Protein AF-A0A955GJU0-F1 (afdb_monomer)

pLDDT: mean 88.84, std 8.17, range [59.62, 96.94]

Foldseek 3Di:
DDDFDDPDPPDDPVNSVVVSVVSCVVVCVVVVCVVVVDDDDPDDPVNVVVVVVVVVVVCVVPVDD

Secondary structure (DSSP, 8-state):
----PPPTTT--HHHHHHHHHHHHHHHTHHHHHHHHSS--PPPPHHHHHHHHHHHHHHHHHH---

Nearest PDB structures (foldseek):
  5u4i-assembly1_u  TM=7.984E-01  e=5.745E-02  Escherichia coli K-12
  6osq-assembly1_z  TM=7.299E-01  e=1.268E-01  Escherichia coli
  6nf8-assembly1_U  TM=5.583E-01  e=7.669E-01  Bos taurus

Solvent-accessible surface area (backbone atoms only — not comparable to full-atom values): 4185 Å² total; per-residue (Å²): 135,92,83,79,80,86,58,83,96,73,62,51,73,65,60,51,50,53,52,44,52,50,52,50,60,72,65,39,54,65,60,53,52,62,65,62,72,53,93,73,81,82,79,49,75,66,58,51,50,52,54,51,51,54,51,51,53,50,32,69,75,64,72,57,129

Mean predicted aligned error: 6.87 Å

Radius of gyration: 18.46 Å; Cα contacts (8 Å, |Δi|>4): 17; chains: 1; bounding box: 35×20×49 Å

Sequence (65 aa):
MIQVTRKDGKESADAMLRRFTRKVQQSGVLAAAKNQQFHTKPLSKVERRKSAIARKNYKAKTGKR

Structure (mmCIF, N/CA/C/O backbone):
data_AF-A0A955GJU0-F1
#
_entry.id   AF-A0A955GJU0-F1
#
loop_
_atom_site.group_PDB
_atom_site.id
_atom_site.type_symbol
_atom_site.label_atom_id
_atom_site.label_alt_id
_atom_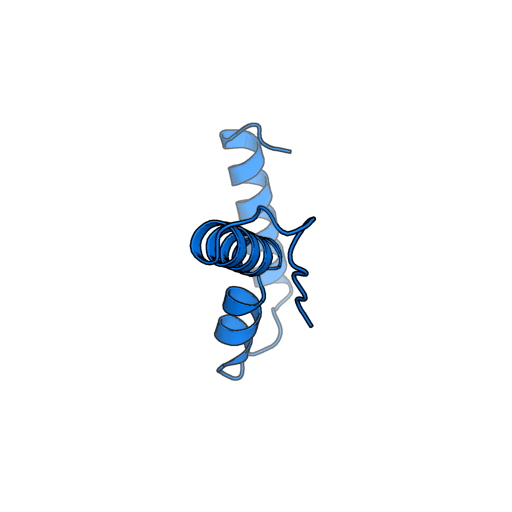site.label_comp_id
_atom_site.label_asym_id
_atom_site.label_entity_id
_atom_site.label_seq_id
_atom_site.pdbx_PDB_ins_code
_atom_site.Cartn_x
_atom_site.Cartn_y
_atom_site.Cartn_z
_atom_site.occupancy
_atom_site.B_iso_or_equiv
_atom_site.auth_seq_id
_atom_site.auth_comp_id
_atom_site.auth_asym_id
_atom_site.auth_atom_id
_atom_site.pdbx_PDB_model_num
ATOM 1 N N . MET A 1 1 ? 8.154 -11.509 -4.944 1.00 72.94 1 MET A N 1
ATOM 2 C CA . MET A 1 1 ? 9.220 -10.825 -5.709 1.00 72.94 1 MET A CA 1
ATOM 3 C C . MET A 1 1 ? 8.582 -10.130 -6.903 1.00 72.94 1 MET A C 1
ATOM 5 O O . MET A 1 1 ? 7.789 -10.760 -7.590 1.00 72.94 1 MET A O 1
ATOM 9 N N . ILE A 1 2 ? 8.825 -8.832 -7.099 1.00 83.56 2 ILE A N 1
ATOM 10 C CA . ILE A 1 2 ? 8.236 -8.070 -8.214 1.00 83.56 2 ILE A CA 1
ATOM 11 C C . ILE A 1 2 ? 9.215 -8.131 -9.376 1.00 83.56 2 ILE A C 1
ATOM 13 O O . ILE A 1 2 ? 10.332 -7.642 -9.247 1.00 83.56 2 ILE A O 1
ATOM 17 N N . GLN A 1 3 ? 8.791 -8.718 -10.491 1.00 84.56 3 GLN A N 1
ATOM 18 C CA . GLN A 1 3 ? 9.592 -8.787 -11.708 1.00 84.56 3 GLN A CA 1
ATOM 19 C C . GLN A 1 3 ? 8.933 -7.993 -12.833 1.00 84.56 3 GLN A C 1
ATOM 21 O O . GLN A 1 3 ? 7.711 -8.026 -13.007 1.00 84.56 3 GLN A O 1
ATOM 26 N N . VAL A 1 4 ? 9.752 -7.275 -13.596 1.00 84.00 4 VAL A N 1
ATOM 27 C CA . VAL A 1 4 ? 9.343 -6.564 -14.805 1.00 84.00 4 VAL A CA 1
ATOM 28 C C . VAL A 1 4 ? 10.346 -6.905 -15.893 1.00 84.00 4 VAL A C 1
ATOM 30 O O . VAL A 1 4 ? 11.524 -6.587 -15.773 1.00 84.00 4 VAL A O 1
ATOM 33 N N . THR A 1 5 ? 9.875 -7.566 -16.945 1.00 83.56 5 THR A N 1
ATOM 34 C CA . THR A 1 5 ? 10.665 -7.840 -18.144 1.00 83.56 5 THR A CA 1
ATOM 35 C C . THR A 1 5 ? 10.514 -6.694 -19.144 1.00 83.56 5 THR A C 1
ATOM 37 O O . THR A 1 5 ? 9.460 -6.036 -19.212 1.00 83.56 5 THR A O 1
ATOM 40 N N . ARG A 1 6 ? 11.591 -6.440 -19.899 1.00 78.69 6 ARG A N 1
ATOM 41 C CA . ARG A 1 6 ? 11.569 -5.530 -21.050 1.00 78.69 6 ARG A CA 1
ATOM 42 C C . ARG A 1 6 ? 10.653 -6.098 -22.115 1.00 78.69 6 ARG A C 1
ATOM 44 O O . ARG A 1 6 ? 10.726 -7.291 -22.405 1.00 78.69 6 ARG A O 1
ATOM 51 N N . LYS A 1 7 ? 9.813 -5.246 -22.692 1.00 75.62 7 LYS A N 1
ATOM 52 C CA . LYS A 1 7 ? 8.969 -5.636 -23.816 1.00 75.62 7 LYS A CA 1
ATOM 53 C C . LYS A 1 7 ? 9.675 -5.316 -25.137 1.00 75.62 7 LYS A C 1
ATOM 55 O O . LYS A 1 7 ? 10.073 -4.175 -25.359 1.00 75.62 7 LYS A O 1
ATOM 60 N N . ASP A 1 8 ? 9.842 -6.341 -25.972 1.00 67.06 8 ASP A N 1
ATOM 61 C CA . ASP A 1 8 ? 10.131 -6.294 -27.412 1.00 67.06 8 ASP A CA 1
ATOM 62 C C . ASP A 1 8 ? 11.059 -5.164 -27.883 1.00 67.06 8 ASP A C 1
ATOM 64 O O . ASP A 1 8 ? 10.632 -4.328 -28.671 1.00 67.06 8 ASP A O 1
ATOM 68 N N . GLY A 1 9 ? 12.308 -5.119 -27.394 1.00 65.94 9 GLY A N 1
ATOM 69 C CA . GLY A 1 9 ? 13.454 -4.363 -27.952 1.00 65.94 9 GLY A CA 1
ATOM 70 C C . GLY A 1 9 ? 13.333 -2.836 -28.138 1.00 65.94 9 GLY A C 1
ATOM 71 O O . GLY A 1 9 ? 14.338 -2.174 -28.370 1.00 65.94 9 GLY A O 1
ATOM 72 N N . LYS A 1 10 ? 12.129 -2.272 -28.028 1.00 73.81 10 LYS A N 1
ATOM 73 C CA . LYS A 1 10 ? 11.742 -0.890 -28.344 1.00 73.81 10 LYS A CA 1
ATOM 74 C C . LYS A 1 10 ? 11.352 -0.103 -27.094 1.00 73.81 10 LYS A C 1
ATOM 76 O O . LYS A 1 10 ? 11.078 1.090 -27.174 1.00 73.81 10 LYS A O 1
ATOM 81 N N . GLU A 1 11 ? 11.291 -0.759 -25.936 1.00 78.75 11 GLU A N 1
ATOM 82 C CA . GLU A 1 11 ? 11.055 -0.087 -24.661 1.00 78.75 11 GLU A CA 1
ATOM 83 C C . GLU A 1 11 ? 12.329 0.646 -24.214 1.00 78.75 11 GLU A C 1
ATOM 85 O O . GLU A 1 11 ? 13.390 0.039 -24.055 1.00 78.75 11 GLU A O 1
ATOM 90 N N . SER A 1 12 ? 12.223 1.958 -23.987 1.00 85.19 12 SER A N 1
ATOM 91 C CA . SER A 1 12 ? 13.304 2.731 -23.373 1.00 85.19 12 SER A CA 1
ATOM 92 C C . SER A 1 12 ? 13.512 2.309 -21.914 1.00 85.19 12 SER A C 1
ATOM 94 O O . SER A 1 12 ? 12.586 1.865 -21.228 1.00 85.19 12 SER A O 1
ATOM 96 N N . ALA A 1 13 ? 14.732 2.481 -21.401 1.00 84.38 13 ALA A N 1
ATOM 97 C CA . ALA A 1 13 ? 15.044 2.144 -20.011 1.00 84.38 13 ALA A CA 1
ATOM 98 C C . ALA A 1 13 ? 14.150 2.901 -19.003 1.00 84.38 13 ALA A C 1
ATOM 100 O O . ALA A 1 13 ? 13.737 2.322 -17.998 1.00 84.38 13 ALA A O 1
ATOM 101 N N . ASP A 1 14 ? 13.790 4.154 -19.302 1.00 88.50 14 ASP A N 1
ATOM 102 C CA . ASP A 1 14 ? 12.911 4.968 -18.452 1.00 88.50 14 ASP A CA 1
ATOM 103 C C . ASP A 1 14 ? 11.472 4.424 -18.40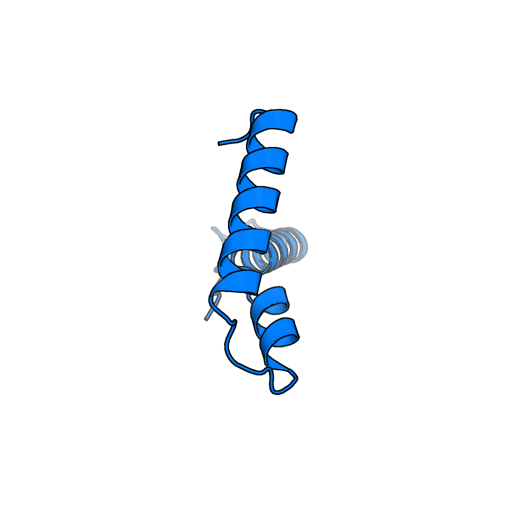5 1.00 88.50 14 ASP A C 1
ATOM 105 O O . ASP A 1 14 ? 10.872 4.307 -17.334 1.00 88.50 14 ASP A O 1
ATOM 109 N N . ALA A 1 15 ? 10.919 4.000 -19.548 1.00 89.00 15 ALA A N 1
ATOM 110 C CA . ALA A 1 15 ? 9.583 3.406 -19.596 1.00 89.00 15 ALA A CA 1
ATOM 111 C C . ALA A 1 15 ? 9.498 2.120 -18.751 1.00 89.00 15 ALA A C 1
ATOM 113 O O . ALA A 1 15 ? 8.527 1.916 -18.008 1.00 89.00 15 ALA A O 1
ATOM 114 N N . MET A 1 16 ? 10.557 1.306 -18.787 1.00 87.81 16 MET A N 1
ATOM 115 C CA . MET A 1 16 ? 10.676 0.107 -17.960 1.00 87.81 16 MET A CA 1
ATOM 116 C C . MET A 1 16 ? 10.703 0.450 -16.461 1.0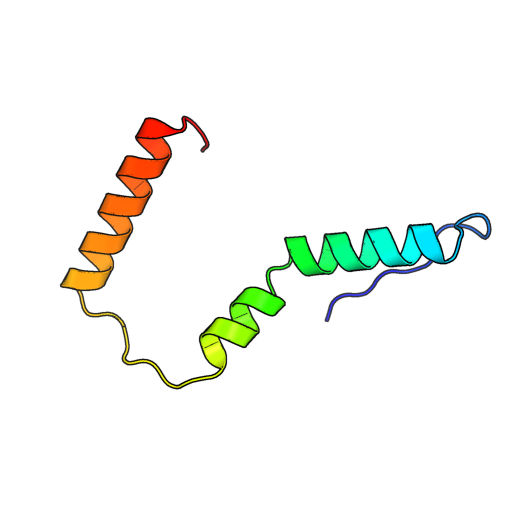0 87.81 16 MET A C 1
ATOM 118 O O . MET A 1 16 ? 9.973 -0.169 -15.679 1.00 87.81 16 MET A O 1
ATOM 122 N N . LEU A 1 17 ? 11.483 1.459 -16.052 1.00 90.25 17 LEU A N 1
ATOM 123 C CA . LEU A 1 17 ? 11.543 1.920 -14.659 1.00 90.25 17 LEU A CA 1
ATOM 124 C C . LEU A 1 17 ? 10.185 2.424 -14.164 1.00 90.25 17 LEU A C 1
ATOM 126 O O . LEU A 1 17 ? 9.754 2.061 -13.071 1.00 90.25 17 LEU A O 1
ATOM 130 N N . ARG A 1 18 ? 9.446 3.183 -14.980 1.00 91.62 18 ARG A N 1
ATOM 131 C CA . ARG A 1 18 ? 8.094 3.650 -14.620 1.00 91.62 18 ARG A CA 1
ATOM 132 C C . ARG A 1 18 ? 7.126 2.490 -14.391 1.00 91.62 18 ARG A C 1
ATOM 134 O O . ARG A 1 18 ? 6.343 2.515 -13.438 1.00 91.62 18 ARG A O 1
ATOM 141 N N . ARG A 1 19 ? 7.179 1.446 -15.229 1.00 91.25 19 ARG A N 1
ATOM 142 C CA . ARG A 1 19 ? 6.374 0.225 -15.038 1.00 91.25 19 ARG A CA 1
ATOM 143 C C . ARG A 1 19 ? 6.749 -0.505 -13.758 1.00 91.25 19 ARG A C 1
ATOM 145 O O . ARG A 1 19 ? 5.848 -0.935 -13.036 1.00 91.25 19 ARG A O 1
ATOM 152 N N . PHE A 1 20 ? 8.043 -0.625 -13.477 1.00 91.81 20 PHE A N 1
ATOM 153 C CA . PHE A 1 20 ? 8.532 -1.202 -12.231 1.00 91.81 20 PHE A CA 1
ATOM 154 C C . PHE A 1 20 ? 8.019 -0.424 -11.019 1.00 91.81 20 PHE A C 1
ATOM 156 O O . PHE A 1 20 ? 7.355 -1.011 -10.167 1.00 91.81 20 PHE A O 1
ATOM 163 N N . THR A 1 21 ? 8.187 0.897 -10.996 1.00 93.12 21 THR A N 1
ATOM 164 C CA . THR A 1 21 ? 7.694 1.756 -9.912 1.00 93.12 21 THR A CA 1
ATOM 165 C C . THR A 1 21 ? 6.184 1.624 -9.727 1.00 93.12 21 THR A C 1
ATOM 167 O O . THR A 1 21 ? 5.716 1.446 -8.602 1.00 93.12 21 THR A O 1
ATOM 170 N N . ARG A 1 22 ? 5.401 1.596 -10.815 1.00 93.31 22 ARG A N 1
ATOM 171 C CA . ARG A 1 22 ? 3.950 1.364 -10.733 1.00 93.31 22 ARG A CA 1
ATOM 172 C C . ARG A 1 22 ? 3.619 -0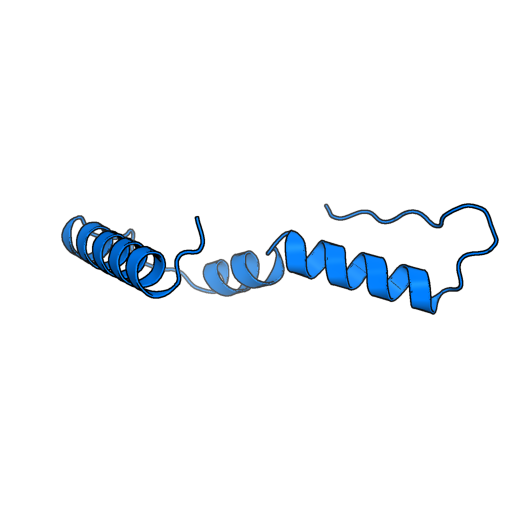.007 -10.143 1.00 93.31 22 ARG A C 1
ATOM 174 O O . ARG A 1 22 ? 2.712 -0.108 -9.323 1.00 93.31 22 ARG A O 1
ATOM 181 N N . LYS A 1 23 ? 4.340 -1.065 -10.531 1.00 93.25 23 LYS A N 1
ATOM 182 C CA . LYS A 1 23 ? 4.152 -2.418 -9.978 1.00 93.25 23 LYS A CA 1
ATOM 183 C C . LYS A 1 23 ? 4.5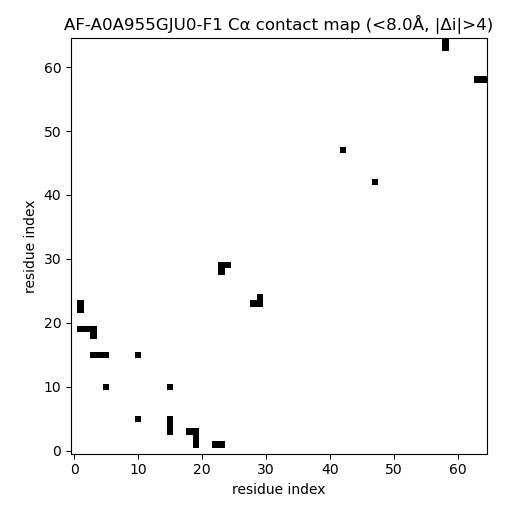32 -2.495 -8.496 1.00 93.25 23 LYS A C 1
ATOM 185 O O . LYS A 1 23 ? 3.847 -3.182 -7.746 1.00 93.25 23 LYS A O 1
ATOM 190 N N . VAL A 1 24 ? 5.561 -1.764 -8.066 1.00 93.31 24 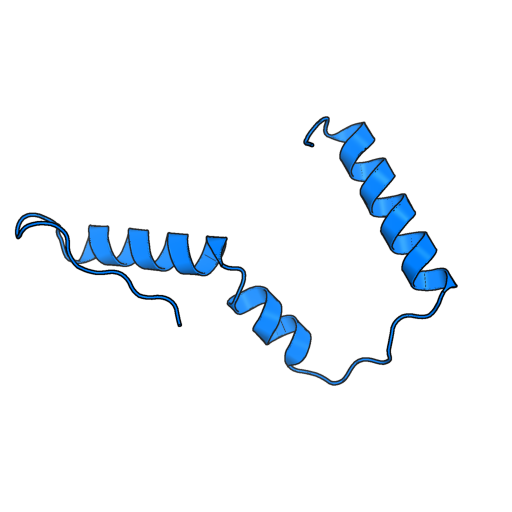VAL A N 1
ATOM 191 C CA . VAL A 1 24 ? 5.954 -1.625 -6.652 1.00 93.31 24 VAL A CA 1
ATOM 192 C C . VAL A 1 24 ? 4.902 -0.880 -5.837 1.00 93.31 24 VAL A C 1
ATOM 194 O O . VAL A 1 24 ? 4.571 -1.297 -4.731 1.00 93.31 24 VAL A O 1
ATOM 197 N N . GLN A 1 25 ? 4.326 0.186 -6.386 1.00 92.12 25 GLN A N 1
ATOM 198 C CA . GLN A 1 25 ? 3.252 0.917 -5.717 1.00 92.12 25 GLN A CA 1
ATOM 199 C C . GLN A 1 25 ? 1.972 0.079 -5.620 1.00 92.12 25 GLN A C 1
ATOM 201 O O . GLN A 1 25 ? 1.370 -0.001 -4.553 1.00 92.12 25 GLN A O 1
ATOM 206 N N . GLN A 1 26 ? 1.583 -0.597 -6.706 1.00 92.06 26 GLN A N 1
ATOM 207 C CA . GLN A 1 26 ? 0.393 -1.455 -6.738 1.00 92.06 26 GLN A CA 1
ATOM 208 C C . GLN A 1 26 ? 0.503 -2.667 -5.812 1.00 92.06 26 GLN A C 1
ATOM 210 O O . GLN A 1 26 ? -0.499 -3.082 -5.239 1.00 92.06 26 GLN A O 1
ATOM 215 N N . SER A 1 27 ? 1.699 -3.243 -5.661 1.00 93.00 27 SER A N 1
ATOM 216 C CA . SER A 1 27 ? 1.905 -4.380 -4.760 1.00 93.00 27 SER A CA 1
ATOM 217 C C . SER A 1 27 ? 1.819 -3.995 -3.283 1.00 93.00 27 SER A C 1
ATOM 219 O O . SER A 1 27 ? 1.661 -4.872 -2.438 1.00 93.00 27 SER A O 1
ATOM 221 N N . GLY A 1 28 ? 1.959 -2.706 -2.950 1.00 93.06 28 GLY A N 1
ATOM 222 C CA . GLY A 1 28 ? 1.934 -2.222 -1.571 1.00 93.06 28 GLY A CA 1
ATOM 223 C C . GLY A 1 28 ? 3.105 -2.709 -0.711 1.00 93.06 28 GLY A C 1
ATOM 224 O O . GLY A 1 28 ? 3.080 -2.513 0.503 1.00 93.06 28 GLY A O 1
ATOM 225 N N . VAL A 1 29 ? 4.141 -3.316 -1.307 1.00 93.50 29 VAL A N 1
ATOM 226 C CA . VAL A 1 29 ? 5.253 -3.944 -0.570 1.00 93.50 29 VAL A CA 1
ATOM 227 C C . VAL A 1 29 ? 5.984 -2.958 0.346 1.00 93.50 29 VAL A C 1
ATOM 229 O O . VAL A 1 29 ? 6.352 -3.313 1.460 1.00 93.50 29 VAL A O 1
ATOM 232 N N . LEU A 1 30 ? 6.120 -1.697 -0.078 1.00 91.56 30 LEU A N 1
ATOM 233 C CA . LEU A 1 30 ? 6.744 -0.644 0.729 1.00 91.56 30 LEU A CA 1
ATOM 234 C C . LEU A 1 30 ? 5.913 -0.309 1.972 1.00 91.56 30 LEU A C 1
ATOM 236 O O . LEU A 1 30 ? 6.463 -0.120 3.054 1.00 91.56 30 LEU A O 1
ATOM 240 N N . ALA A 1 31 ? 4.584 -0.268 1.834 1.00 92.56 31 ALA A N 1
ATOM 241 C CA . ALA A 1 31 ? 3.688 -0.023 2.959 1.00 92.56 31 ALA A CA 1
ATOM 242 C C . ALA A 1 31 ? 3.701 -1.205 3.938 1.00 92.56 31 ALA A C 1
ATOM 244 O O . ALA A 1 31 ? 3.749 -0.996 5.147 1.00 92.56 31 ALA A O 1
ATOM 245 N N . ALA A 1 32 ? 3.715 -2.439 3.425 1.00 91.88 32 ALA A N 1
ATOM 246 C CA . ALA A 1 32 ? 3.829 -3.639 4.248 1.00 91.88 32 ALA A CA 1
ATOM 247 C C . ALA A 1 32 ? 5.148 -3.663 5.036 1.00 91.88 32 ALA A C 1
ATOM 249 O O . ALA A 1 32 ? 5.119 -3.826 6.254 1.00 91.88 32 ALA A O 1
ATOM 250 N N . ALA A 1 33 ? 6.277 -3.413 4.366 1.00 93.88 33 ALA A N 1
ATOM 251 C CA . ALA A 1 33 ? 7.591 -3.361 5.000 1.00 93.88 33 ALA A CA 1
ATOM 252 C C . ALA A 1 33 ? 7.658 -2.277 6.087 1.00 93.88 33 ALA A C 1
ATOM 254 O O . ALA A 1 33 ? 8.106 -2.546 7.197 1.00 93.88 33 ALA A O 1
ATOM 255 N N . LYS A 1 34 ? 7.134 -1.074 5.811 1.00 93.62 34 LYS A N 1
ATOM 256 C CA . LYS A 1 34 ? 7.084 0.020 6.793 1.00 93.62 34 LYS A CA 1
ATOM 257 C C . LYS A 1 34 ? 6.227 -0.329 8.013 1.00 93.62 34 LYS A C 1
ATOM 259 O O . LYS A 1 34 ? 6.610 -0.023 9.136 1.00 93.62 34 LYS A O 1
ATOM 264 N N . ASN A 1 35 ? 5.091 -0.995 7.812 1.00 91.44 35 ASN A N 1
ATOM 265 C CA . ASN A 1 35 ? 4.222 -1.423 8.912 1.00 91.44 35 ASN A CA 1
ATOM 266 C C . ASN A 1 35 ? 4.858 -2.524 9.774 1.00 91.44 35 ASN A C 1
ATOM 268 O O . ASN A 1 35 ? 4.555 -2.618 10.958 1.00 91.44 35 ASN A O 1
ATOM 272 N N . GLN A 1 36 ? 5.716 -3.356 9.183 1.00 93.25 36 GLN A N 1
ATOM 273 C CA . GLN A 1 36 ? 6.418 -4.445 9.865 1.00 93.25 36 GLN A CA 1
ATOM 274 C C . GLN A 1 36 ? 7.770 -4.022 10.451 1.00 93.25 36 GLN A C 1
ATOM 276 O O . GLN A 1 36 ? 8.413 -4.825 11.120 1.00 93.25 36 GLN A O 1
ATOM 281 N N . GLN A 1 37 ? 8.199 -2.775 10.227 1.00 94.62 37 GLN A N 1
ATOM 282 C CA . GLN A 1 37 ? 9.490 -2.268 10.693 1.00 94.62 37 GLN A CA 1
ATOM 283 C C . GLN A 1 37 ? 9.633 -2.338 12.222 1.00 94.62 37 GLN A C 1
ATOM 285 O O . GLN A 1 37 ? 10.741 -2.503 12.726 1.00 94.62 37 GLN A O 1
ATOM 290 N N . PHE A 1 38 ? 8.523 -2.234 12.958 1.00 95.38 38 PHE A N 1
ATOM 291 C CA . PHE A 1 38 ? 8.503 -2.281 14.417 1.00 95.38 38 PHE A CA 1
ATOM 292 C C . PHE A 1 38 ? 7.460 -3.274 14.931 1.00 95.38 38 PHE A C 1
ATOM 294 O O . PHE A 1 38 ? 6.422 -3.497 14.303 1.00 95.38 38 PHE A O 1
ATOM 301 N N . HIS A 1 39 ? 7.717 -3.845 16.109 1.00 94.25 39 HIS A N 1
ATOM 302 C CA . HIS A 1 39 ? 6.757 -4.723 16.769 1.00 94.25 39 HIS A CA 1
ATOM 303 C C . HIS A 1 39 ? 5.505 -3.942 17.187 1.00 94.25 39 HIS A C 1
ATOM 305 O O . HIS A 1 39 ? 5.587 -2.880 17.803 1.00 94.25 39 HIS A O 1
ATOM 311 N N . THR A 1 40 ? 4.335 -4.503 16.891 1.00 91.62 40 THR A N 1
ATOM 312 C CA . THR A 1 40 ? 3.041 -3.958 17.299 1.00 91.62 40 THR A CA 1
ATOM 313 C C . THR A 1 40 ? 2.227 -5.036 18.001 1.00 91.62 40 THR A C 1
ATOM 315 O O . THR A 1 40 ? 2.262 -6.209 17.624 1.00 91.62 40 THR A O 1
ATOM 318 N N . LYS A 1 41 ? 1.489 -4.642 19.046 1.00 92.44 41 LYS A N 1
ATOM 319 C CA . LYS A 1 41 ? 0.579 -5.554 19.748 1.00 92.44 41 LYS A CA 1
ATOM 320 C C . LYS A 1 41 ? -0.547 -5.992 18.798 1.00 92.44 41 LYS A C 1
ATOM 322 O O . LYS A 1 41 ? -0.986 -5.188 17.970 1.00 92.44 41 LYS A O 1
ATOM 327 N N . PRO A 1 42 ? -1.053 -7.233 18.914 1.00 89.94 42 PRO A N 1
ATOM 328 C CA . PRO A 1 42 ? -2.193 -7.669 18.119 1.00 89.94 42 PRO A CA 1
ATOM 329 C C . PRO A 1 42 ? -3.419 -6.795 18.413 1.00 89.94 42 PRO A C 1
ATOM 331 O O . PRO A 1 42 ? -3.665 -6.422 19.560 1.00 89.94 42 PRO A O 1
ATOM 334 N N . LEU A 1 43 ? -4.207 -6.488 17.376 1.00 90.06 43 LEU A N 1
ATOM 335 C CA . LEU A 1 43 ? -5.381 -5.626 17.527 1.00 90.06 43 LEU A CA 1
ATOM 336 C C . LEU A 1 43 ? -6.409 -6.241 18.481 1.00 90.06 43 LEU A C 1
ATOM 338 O O . LEU A 1 43 ? -6.894 -7.358 18.254 1.00 90.06 43 LEU A O 1
ATOM 342 N N . SER A 1 44 ? -6.836 -5.448 19.463 1.00 94.62 44 SER A N 1
ATOM 343 C CA . SER A 1 44 ? -7.951 -5.798 20.339 1.00 94.62 44 SER A CA 1
ATOM 344 C C . SER A 1 44 ? -9.285 -5.835 19.575 1.00 94.62 44 SER A C 1
ATOM 346 O O . SER A 1 44 ? -9.455 -5.248 18.498 1.00 94.62 44 SER A O 1
ATOM 348 N N . LYS A 1 45 ? -10.296 -6.496 20.156 1.00 95.56 45 LYS A N 1
ATOM 349 C CA . LYS A 1 45 ? -11.658 -6.565 19.587 1.00 95.56 45 LYS A CA 1
ATOM 350 C C . LYS A 1 45 ? -12.264 -5.170 19.366 1.00 95.56 45 LYS A C 1
ATOM 352 O O . LYS A 1 45 ? -12.952 -4.947 18.369 1.00 95.56 45 LYS A O 1
ATOM 357 N N . VAL A 1 46 ? -11.992 -4.232 20.276 1.00 95.44 46 VAL A N 1
ATOM 358 C CA . VAL A 1 46 ? -12.513 -2.857 20.223 1.00 95.44 46 VAL A CA 1
ATOM 359 C C . VAL A 1 46 ? -11.852 -2.063 19.096 1.00 95.44 46 VAL A C 1
ATOM 361 O O . VAL A 1 46 ? -12.554 -1.441 18.299 1.00 95.44 46 VAL A O 1
ATOM 364 N N . GLU A 1 47 ? -10.527 -2.119 18.967 1.00 94.00 47 GLU A N 1
ATOM 365 C CA . GLU A 1 47 ? -9.789 -1.421 17.900 1.00 94.00 47 GLU A CA 1
ATOM 366 C C . GLU A 1 47 ? -10.143 -1.964 16.514 1.00 94.00 47 GLU A C 1
ATOM 368 O O . GLU A 1 47 ? -10.360 -1.204 15.563 1.00 94.00 47 GLU A O 1
ATOM 373 N N . ARG A 1 48 ? -10.308 -3.286 16.406 1.00 93.81 48 ARG A N 1
ATOM 374 C CA . ARG A 1 48 ? -10.797 -3.925 15.182 1.00 93.81 48 ARG A CA 1
ATOM 375 C C . ARG A 1 48 ? -12.183 -3.402 14.798 1.00 93.81 48 ARG A C 1
ATOM 377 O O . ARG A 1 48 ? -12.401 -3.054 13.640 1.00 93.81 48 ARG A O 1
ATOM 384 N N . ARG A 1 49 ? -13.104 -3.275 15.762 1.00 95.62 49 ARG A N 1
ATOM 385 C CA . ARG A 1 49 ? -14.443 -2.707 15.523 1.00 95.62 49 ARG A CA 1
ATOM 386 C C . ARG A 1 49 ? -14.365 -1.241 15.081 1.00 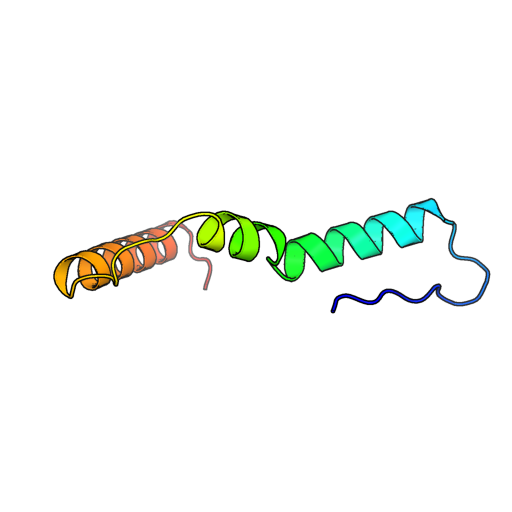95.62 49 ARG A C 1
ATOM 388 O O . ARG A 1 49 ? -15.003 -0.882 14.094 1.00 95.62 49 ARG A O 1
ATOM 395 N N . LYS A 1 50 ? -13.568 -0.407 15.758 1.00 96.94 50 LYS A N 1
ATOM 396 C CA . LYS A 1 50 ? -13.403 1.019 15.413 1.00 96.94 50 LYS A CA 1
ATOM 397 C C . LYS A 1 50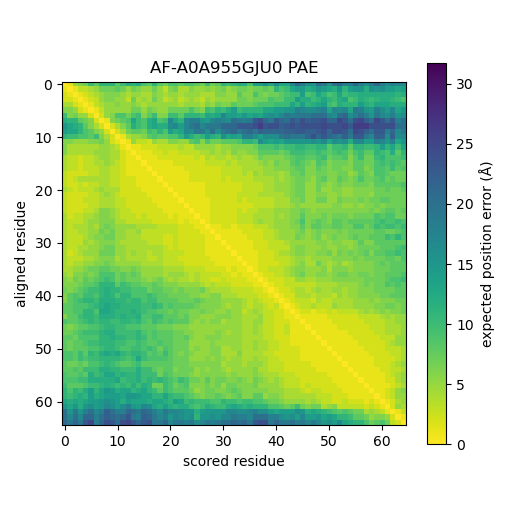 ? -12.860 1.204 13.992 1.00 96.94 50 LYS A C 1
ATOM 399 O O . LYS A 1 50 ? -13.425 1.975 13.219 1.00 96.94 50 LYS A O 1
ATOM 404 N N . SER A 1 51 ? -11.823 0.451 13.618 1.00 93.94 51 SER A N 1
ATOM 405 C CA . SER A 1 51 ? -11.246 0.525 12.268 1.00 93.94 51 SER A CA 1
ATOM 406 C C . SER A 1 51 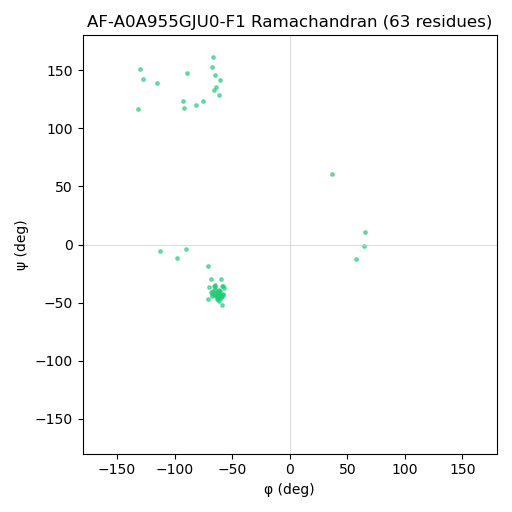? -12.222 0.062 11.179 1.00 93.94 51 SER A C 1
ATOM 408 O O . SER A 1 51 ? -12.270 0.669 10.109 1.00 93.94 51 SER A O 1
ATOM 410 N N . ALA A 1 52 ? -13.049 -0.956 11.447 1.00 94.62 52 ALA A N 1
ATOM 411 C CA . ALA A 1 52 ? -14.090 -1.406 10.521 1.00 94.62 52 ALA A CA 1
ATOM 412 C C . ALA A 1 52 ? -15.177 -0.338 10.301 1.00 94.62 52 ALA A C 1
ATOM 414 O O . ALA A 1 52 ? -15.556 -0.078 9.157 1.00 94.62 52 ALA A O 1
ATOM 415 N N . ILE A 1 53 ? -15.634 0.324 11.371 1.00 96.12 53 ILE A N 1
ATOM 416 C CA . ILE A 1 53 ? -16.616 1.419 11.289 1.00 96.12 53 ILE A CA 1
ATOM 417 C C . ILE A 1 53 ? -16.046 2.590 10.484 1.00 96.12 53 ILE A C 1
ATOM 419 O O . ILE A 1 53 ? -16.697 3.068 9.557 1.00 96.12 53 ILE A O 1
ATOM 423 N N . ALA A 1 54 ? -14.809 3.009 10.770 1.00 94.94 54 ALA A N 1
ATOM 424 C CA . ALA A 1 54 ? -14.146 4.080 10.026 1.00 94.94 54 ALA A CA 1
ATOM 425 C C . ALA A 1 54 ? -14.051 3.758 8.524 1.00 94.94 54 ALA A C 1
ATOM 427 O O . ALA A 1 54 ? -14.366 4.602 7.684 1.00 94.94 54 ALA A O 1
ATOM 428 N N . ARG A 1 55 ? -13.701 2.510 8.182 1.00 92.38 55 ARG A N 1
ATOM 429 C CA . ARG A 1 55 ? -13.625 2.040 6.791 1.00 92.38 55 ARG A CA 1
ATOM 430 C C . ARG A 1 55 ? -14.993 2.073 6.104 1.00 92.38 55 ARG A C 1
ATOM 432 O O . ARG A 1 55 ? -15.084 2.532 4.968 1.00 92.38 55 ARG A O 1
ATOM 439 N N . LYS A 1 56 ? -16.057 1.642 6.793 1.00 94.56 56 LYS A N 1
ATOM 440 C CA . LYS A 1 56 ? -17.440 1.700 6.289 1.00 94.56 56 LYS A CA 1
ATOM 441 C C . LYS A 1 56 ? -17.882 3.144 6.037 1.00 94.56 56 LYS A C 1
ATOM 443 O O . LYS A 1 56 ? -18.405 3.438 4.967 1.00 94.56 56 LYS A O 1
ATOM 448 N N . ASN A 1 57 ? -17.613 4.042 6.983 1.00 94.81 57 ASN A N 1
ATOM 449 C CA . ASN A 1 57 ? -17.964 5.457 6.869 1.00 94.81 57 ASN A CA 1
ATOM 450 C C . ASN A 1 57 ? -17.227 6.127 5.704 1.00 94.81 57 ASN A C 1
ATOM 452 O O . ASN A 1 57 ? -17.824 6.897 4.959 1.00 94.81 57 ASN A O 1
ATOM 456 N N . TYR A 1 58 ? -15.945 5.811 5.510 1.00 92.75 58 TYR A N 1
ATOM 457 C CA . TYR A 1 58 ? -15.173 6.337 4.386 1.00 92.75 58 TYR A CA 1
ATOM 458 C C . TYR A 1 58 ? -15.703 5.843 3.033 1.00 92.75 58 TYR A C 1
ATOM 460 O O . TYR A 1 58 ? -15.863 6.642 2.110 1.00 92.75 58 TYR A O 1
ATOM 468 N N . LYS A 1 59 ? -16.039 4.550 2.921 1.00 91.06 59 LYS A N 1
ATOM 469 C CA . LYS A 1 59 ? -16.675 3.993 1.715 1.00 91.06 59 LYS A CA 1
ATOM 470 C C . LYS A 1 59 ? -18.026 4.645 1.417 1.00 91.06 59 LYS A C 1
ATOM 472 O O . LYS A 1 59 ? -18.269 5.025 0.278 1.00 91.06 59 LYS A O 1
ATOM 477 N N . ALA A 1 60 ? -18.867 4.836 2.435 1.00 92.31 60 ALA A N 1
ATOM 478 C CA . ALA A 1 60 ? -20.157 5.509 2.282 1.00 92.31 60 ALA A CA 1
ATOM 479 C C . ALA A 1 60 ? -20.002 6.958 1.787 1.00 92.31 60 ALA A C 1
ATOM 481 O O . ALA A 1 60 ? -20.748 7.386 0.916 1.00 92.31 60 ALA A O 1
ATOM 482 N N . LYS A 1 61 ? -18.999 7.690 2.291 1.00 93.00 61 LYS A N 1
ATOM 483 C CA . LYS A 1 61 ? -18.709 9.069 1.863 1.00 93.00 61 LYS A CA 1
ATOM 484 C C . LYS A 1 61 ? -18.148 9.167 0.444 1.00 93.00 61 LYS A C 1
ATOM 486 O O . LYS A 1 61 ? -18.417 10.141 -0.244 1.00 93.00 61 LYS A O 1
ATOM 491 N N . THR A 1 62 ? -17.317 8.212 0.030 1.00 89.75 62 THR A N 1
ATOM 492 C CA . THR A 1 62 ? -16.566 8.305 -1.235 1.00 89.75 62 THR A CA 1
ATOM 493 C C . THR A 1 62 ? -17.206 7.548 -2.394 1.00 89.75 62 THR A C 1
ATOM 495 O O . THR A 1 62 ? -16.748 7.700 -3.523 1.00 89.75 62 THR A O 1
ATOM 498 N N . GLY A 1 63 ? -18.216 6.706 -2.144 1.00 79.19 63 GLY A N 1
ATOM 499 C CA . GLY A 1 63 ? -18.887 5.891 -3.167 1.00 79.19 63 GLY A CA 1
ATOM 500 C C . GLY A 1 63 ? -17.993 4.834 -3.835 1.00 79.19 63 GLY A C 1
ATOM 501 O O . GLY A 1 63 ? -18.455 4.078 -4.686 1.00 79.19 63 GLY A O 1
ATOM 502 N N . LYS A 1 64 ? -16.710 4.754 -3.458 1.00 68.25 64 LYS A N 1
ATOM 503 C CA . LYS A 1 64 ? -15.741 3.802 -4.005 1.00 68.25 64 LYS A CA 1
ATOM 504 C C . LYS A 1 64 ? -15.921 2.448 -3.312 1.00 68.25 64 LYS A C 1
ATOM 506 O O . LYS A 1 64 ? -15.823 2.358 -2.085 1.00 68.25 64 LYS A O 1
ATOM 511 N N . ARG A 1 65 ? -16.229 1.420 -4.111 1.00 59.62 65 ARG A N 1
ATOM 512 C CA . ARG A 1 65 ? -16.409 0.027 -3.661 1.00 59.62 65 ARG A CA 1
ATOM 513 C C . ARG A 1 65 ? -15.109 -0.552 -3.114 1.00 59.62 65 ARG A C 1
ATOM 515 O O . ARG A 1 65 ? -14.045 -0.296 -3.709 1.00 59.62 65 ARG A O 1
#